Protein AF-A0A960MBX6-F1 (afdb_monomer)

Mean predicted aligned error: 4.58 Å

Solvent-accessible surface area (backbone atoms only — not comparable to full-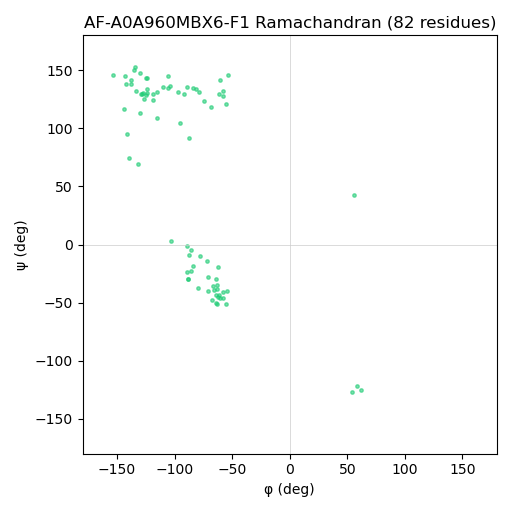atom values): 5015 Å² total; per-residue (Å²): 134,91,69,79,79,90,70,93,60,75,47,75,49,76,50,77,57,90,67,32,36,40,37,35,29,33,49,86,50,39,33,40,39,38,41,33,52,69,94,45,73,50,75,43,25,27,46,45,79,87,34,75,82,64,81,60,75,35,47,87,79,40,55,68,60,43,53,50,45,51,52,52,44,56,51,51,53,62,71,68,53,76,87,127

pLDDT: mean 92.96, std 10.93, range [48.88, 98.81]

Nearest PDB structures (foldseek):
  7stt-assembly1_A  TM=8.726E-01  e=2.483E-04  Pedobacter yulinensis
  7stv-assembly1_A-2  TM=8.736E-01  e=3.756E-04  Pedobacter yulinensis
  7all-assembly1_AAA  TM=7.855E-01  e=1.648E-03  Bacteroides thetaiotaomicron VPI-5482
  2it9-assembly1_A  TM=6.101E-01  e=1.481E+00  Prochlorococcus marinus str. NATL2A
  8q6c-assembly1_A  TM=5.328E-01  e=7.756E+00  Ralstonia solanacearum

Radius of gyration: 14.33 Å; Cα contacts (8 Å, |Δi|>4): 116; chains: 1; bounding box: 21×40×43 Å

Sequence (84 aa):
TDGAPDRPRTLFWRYRREAMTWWAARDGNLKLVRKADGDQVEEWMYDLAADPAESKNLTGEQPADYGRLQRALLGWEKEMVPMR

Secondary structure (DSSP, 8-state):
--PPPP----EEEEEEETTEEEEEEEETTEEEEEEEETTEEEEEEEETTT-TT--S--TTT-HHHHHHHHHHHHHHHHHHSPP-

Foldseek 3Di:
DDDPDDDFDKDKDWDDDDQKIWIWIDGPQKMKIWIGRNPDIDIFIDRCVVCVPSPDGCCVVCVPVVVVRVVVRVVVVVVPPDDD

Structure (mmCIF, N/CA/C/O backbone):
data_AF-A0A960MBX6-F1
#
_entry.id   AF-A0A960MBX6-F1
#
loop_
_atom_site.group_PDB
_atom_site.id
_atom_site.type_symbol
_atom_site.label_atom_id
_atom_site.label_alt_id
_atom_site.label_comp_id
_atom_site.label_asym_id
_atom_site.label_entity_id
_atom_site.label_seq_id
_atom_site.pdbx_PDB_ins_code
_atom_site.Cartn_x
_atom_site.Cartn_y
_atom_site.Cartn_z
_atom_site.occupancy
_atom_site.B_iso_or_equiv
_atom_site.auth_seq_id
_atom_site.auth_comp_id
_atom_site.auth_asym_id
_atom_site.auth_atom_id
_atom_site.pdbx_PDB_model_num
ATOM 1 N N . THR A 1 1 ? -3.052 -11.691 -32.967 1.00 48.88 1 THR A N 1
ATOM 2 C CA . THR A 1 1 ? -3.235 -10.552 -32.044 1.00 48.88 1 THR A CA 1
ATOM 3 C C . THR A 1 1 ? -1.923 -10.351 -31.326 1.00 48.88 1 THR A C 1
ATOM 5 O O . THR A 1 1 ? -1.703 -10.982 -30.304 1.00 48.88 1 THR A O 1
ATOM 8 N N . ASP A 1 2 ? -1.017 -9.558 -31.895 1.00 58.47 2 ASP A N 1
ATOM 9 C CA . ASP A 1 2 ? 0.308 -9.361 -31.296 1.00 58.47 2 ASP A CA 1
ATOM 10 C C . ASP A 1 2 ? 0.256 -8.219 -30.285 1.00 58.47 2 ASP A C 1
ATOM 12 O O . ASP A 1 2 ? 0.394 -7.044 -30.622 1.00 58.47 2 ASP A O 1
ATOM 16 N N . GLY A 1 3 ? -0.006 -8.581 -29.031 1.00 70.12 3 GLY A N 1
ATOM 17 C CA . GLY A 1 3 ? 0.302 -7.735 -27.887 1.00 70.12 3 GLY A CA 1
ATOM 18 C C . GLY A 1 3 ? 1.775 -7.906 -27.528 1.00 70.12 3 GLY A C 1
ATOM 19 O O . GLY A 1 3 ? 2.272 -9.030 -27.476 1.00 70.12 3 GLY A O 1
ATOM 20 N N . ALA A 1 4 ? 2.480 -6.799 -27.291 1.00 75.69 4 ALA A N 1
ATOM 21 C CA . ALA A 1 4 ? 3.829 -6.844 -26.736 1.00 75.69 4 ALA A CA 1
ATOM 22 C C . ALA A 1 4 ? 3.842 -7.668 -25.430 1.00 75.69 4 ALA A C 1
ATOM 24 O O . ALA A 1 4 ? 2.861 -7.618 -24.685 1.00 75.69 4 ALA A O 1
ATOM 25 N N . PRO A 1 5 ? 4.929 -8.404 -25.133 1.00 78.12 5 PRO A N 1
ATOM 26 C CA . PRO A 1 5 ? 5.000 -9.234 -23.938 1.00 78.12 5 PRO A CA 1
ATOM 27 C C . PRO A 1 5 ? 4.858 -8.384 -22.674 1.00 78.12 5 PRO A C 1
ATOM 29 O O . PRO A 1 5 ? 5.421 -7.285 -22.588 1.00 78.12 5 PRO A O 1
ATOM 32 N N . ASP A 1 6 ? 4.140 -8.920 -21.687 1.00 77.81 6 ASP A N 1
ATOM 33 C CA . ASP A 1 6 ? 4.003 -8.289 -20.381 1.00 77.81 6 ASP A CA 1
ATOM 34 C C . ASP A 1 6 ? 5.379 -8.083 -19.748 1.00 77.81 6 ASP A C 1
ATOM 36 O O . ASP A 1 6 ? 6.202 -8.996 -19.651 1.00 77.81 6 ASP A O 1
ATOM 40 N N . ARG A 1 7 ? 5.635 -6.846 -19.319 1.00 85.88 7 ARG A N 1
ATOM 41 C CA . ARG A 1 7 ? 6.861 -6.478 -18.611 1.00 85.88 7 ARG A CA 1
ATOM 42 C C . ARG A 1 7 ? 6.551 -6.285 -17.133 1.00 85.88 7 ARG A C 1
ATOM 44 O O . ARG A 1 7 ? 5.573 -5.592 -16.825 1.00 85.88 7 ARG A O 1
ATOM 51 N N . PRO A 1 8 ? 7.380 -6.829 -16.225 1.00 88.62 8 PRO A N 1
ATOM 52 C CA . PRO A 1 8 ? 7.221 -6.574 -14.804 1.00 88.62 8 PRO A CA 1
ATOM 53 C C . PRO A 1 8 ? 7.386 -5.077 -14.542 1.00 88.62 8 PRO A C 1
ATOM 55 O O . PRO A 1 8 ? 8.334 -4.443 -15.008 1.00 88.62 8 PRO A O 1
ATOM 58 N N . ARG A 1 9 ? 6.422 -4.508 -13.824 1.00 93.12 9 ARG A N 1
ATOM 59 C CA . ARG A 1 9 ? 6.425 -3.116 -13.378 1.00 93.12 9 ARG A CA 1
ATOM 60 C C . ARG A 1 9 ? 5.585 -2.995 -12.124 1.00 93.12 9 ARG A C 1
ATOM 62 O O . ARG A 1 9 ? 4.545 -3.646 -12.011 1.00 93.12 9 ARG A O 1
ATOM 69 N N . THR A 1 10 ? 6.001 -2.102 -11.243 1.00 96.38 10 THR A N 1
ATOM 70 C CA . THR A 1 10 ? 5.152 -1.661 -10.147 1.00 96.38 10 THR A CA 1
ATOM 71 C C . THR A 1 10 ? 4.156 -0.632 -10.675 1.00 96.38 10 THR A C 1
ATOM 73 O O . THR A 1 10 ? 4.524 0.297 -11.397 1.00 96.38 10 THR A O 1
ATOM 76 N N . LEU A 1 11 ? 2.883 -0.816 -10.346 1.00 97.38 11 LEU A N 1
ATOM 77 C CA . LEU A 1 11 ? 1.811 0.120 -10.662 1.00 97.38 11 LEU A CA 1
ATOM 78 C C . LEU A 1 11 ? 1.439 0.895 -9.403 1.00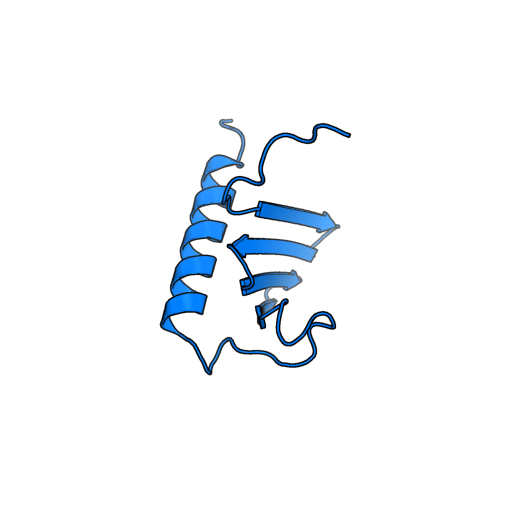 97.38 11 LEU A C 1
ATOM 80 O O . LEU A 1 11 ? 1.301 0.304 -8.333 1.00 97.38 11 LEU A O 1
ATOM 84 N N . PHE A 1 12 ? 1.245 2.201 -9.548 1.00 98.00 12 PHE A N 1
ATOM 85 C CA . PHE A 1 12 ? 0.862 3.084 -8.457 1.00 98.00 12 PHE A CA 1
ATOM 86 C C . PHE A 1 12 ? -0.422 3.829 -8.802 1.00 98.00 12 PHE A C 1
ATOM 88 O O . PHE A 1 12 ? -0.625 4.235 -9.948 1.00 98.00 12 PHE A O 1
ATOM 95 N N . TRP A 1 13 ? -1.268 4.039 -7.800 1.00 96.31 13 TRP A N 1
ATOM 96 C CA . TRP A 1 13 ? -2.466 4.861 -7.916 1.00 96.31 13 TRP A CA 1
ATOM 97 C C . TRP A 1 13 ? -2.597 5.773 -6.714 1.00 96.31 13 TRP A C 1
ATOM 99 O O . TRP A 1 13 ? -2.211 5.421 -5.599 1.00 96.31 13 TRP A O 1
ATOM 109 N N . ARG A 1 14 ? -3.218 6.926 -6.946 1.00 96.44 14 ARG A N 1
ATOM 110 C CA . ARG A 1 14 ? -3.624 7.853 -5.902 1.00 96.44 14 ARG A CA 1
ATOM 111 C C . ARG A 1 14 ? -4.961 8.470 -6.252 1.00 96.44 14 ARG A C 1
ATOM 113 O O . ARG A 1 14 ? -5.191 8.871 -7.390 1.00 96.44 14 ARG A O 1
ATOM 120 N N . TYR A 1 15 ? -5.812 8.585 -5.248 1.00 95.31 15 TYR A N 1
ATOM 121 C CA . TYR A 1 15 ? -7.088 9.272 -5.333 1.00 95.31 15 TYR A CA 1
ATOM 122 C C . TYR A 1 15 ? -7.237 10.182 -4.119 1.00 95.31 15 TYR A C 1
ATOM 124 O O . TYR A 1 15 ? -7.000 9.754 -2.994 1.00 95.31 15 TYR A O 1
ATOM 132 N N . ARG A 1 16 ? -7.616 11.442 -4.325 1.00 93.94 16 ARG A N 1
ATOM 133 C CA . ARG A 1 16 ? -7.818 12.407 -3.240 1.00 93.94 16 ARG A CA 1
ATOM 134 C C . ARG A 1 16 ? -9.192 13.050 -3.368 1.00 93.94 16 ARG A C 1
ATOM 136 O O . ARG A 1 16 ? -9.531 13.554 -4.436 1.00 93.94 16 ARG A O 1
ATOM 143 N N . ARG A 1 17 ? -9.941 13.072 -2.265 1.00 93.75 17 ARG A N 1
ATOM 144 C CA . ARG A 1 17 ? -11.234 13.751 -2.132 1.00 93.75 17 ARG A CA 1
ATOM 145 C C . ARG A 1 17 ? -11.343 14.333 -0.725 1.00 93.75 17 ARG A C 1
ATOM 147 O O . ARG A 1 17 ? -11.369 13.579 0.239 1.00 93.75 17 ARG A O 1
ATOM 154 N N . GLU A 1 18 ? -11.436 15.658 -0.621 1.00 93.31 18 GLU A N 1
ATOM 155 C CA . GLU A 1 18 ? -11.513 16.369 0.668 1.00 93.31 18 GLU A CA 1
ATOM 156 C C . GLU A 1 18 ? -10.342 15.980 1.601 1.00 93.31 18 GLU A C 1
ATOM 158 O O . GLU A 1 18 ? -9.184 16.058 1.183 1.00 93.31 18 GLU A O 1
ATOM 163 N N . ALA A 1 19 ? -10.626 15.557 2.839 1.00 91.81 19 ALA A N 1
ATOM 164 C CA . ALA A 1 19 ? -9.631 15.074 3.802 1.00 91.81 19 ALA A CA 1
ATOM 165 C C . ALA A 1 19 ? -9.164 13.631 3.533 1.00 91.81 19 ALA A C 1
ATOM 167 O O . ALA A 1 19 ? -8.190 13.178 4.133 1.00 91.81 19 ALA A O 1
ATOM 168 N N . MET A 1 20 ? -9.827 12.911 2.624 1.00 96.38 20 MET A N 1
ATOM 169 C CA . MET A 1 20 ? -9.530 11.518 2.327 1.00 96.38 20 MET A CA 1
ATOM 170 C C . MET A 1 20 ? -8.521 11.405 1.182 1.00 96.38 20 MET A C 1
ATOM 172 O O . MET A 1 20 ? -8.701 11.968 0.097 1.00 96.38 20 MET A O 1
ATOM 176 N N . THR A 1 21 ? -7.458 10.631 1.389 1.00 96.81 21 THR A N 1
ATOM 177 C CA . THR A 1 21 ? -6.536 10.236 0.320 1.00 96.81 21 THR A CA 1
ATOM 178 C C . THR A 1 21 ? -6.333 8.727 0.330 1.00 96.81 21 THR A C 1
ATOM 180 O O . THR A 1 21 ? -6.018 8.137 1.355 1.00 96.81 21 THR A O 1
ATOM 183 N N . TRP A 1 22 ? -6.500 8.111 -0.833 1.00 97.81 22 TRP A N 1
ATOM 184 C CA . TRP A 1 22 ? -6.182 6.720 -1.097 1.00 97.81 22 TRP A CA 1
ATOM 185 C C . TRP A 1 22 ? -4.919 6.628 -1.931 1.00 97.81 22 TRP A C 1
ATOM 187 O O . TRP A 1 22 ? -4.705 7.420 -2.852 1.00 97.81 22 TRP A O 1
ATOM 197 N N . TRP A 1 23 ? -4.146 5.595 -1.649 1.00 98.25 23 TRP A N 1
ATOM 198 C CA . TRP A 1 23 ? -3.003 5.176 -2.426 1.00 98.25 23 TRP A CA 1
ATOM 199 C C . TRP A 1 23 ? -3.034 3.671 -2.630 1.00 98.25 23 TRP A C 1
ATOM 201 O O . TRP A 1 23 ? -3.539 2.929 -1.784 1.00 98.25 23 TRP A O 1
ATOM 211 N N . ALA A 1 24 ? -2.434 3.217 -3.723 1.00 98.44 24 ALA A N 1
ATOM 212 C CA . ALA A 1 24 ? -2.124 1.813 -3.901 1.00 98.44 24 ALA A CA 1
ATOM 213 C C . ALA A 1 24 ? -0.793 1.625 -4.628 1.00 98.44 24 ALA A C 1
ATOM 215 O O . ALA A 1 24 ? -0.468 2.394 -5.531 1.00 98.44 24 ALA A O 1
ATOM 216 N N . ALA A 1 25 ? -0.062 0.577 -4.257 1.00 98.50 25 ALA A N 1
ATOM 217 C CA . ALA A 1 25 ? 1.077 0.053 -5.001 1.00 98.50 25 ALA A CA 1
ATOM 218 C C . ALA A 1 25 ? 0.834 -1.428 -5.285 1.00 98.50 25 ALA A C 1
ATOM 220 O O . ALA A 1 25 ? 0.545 -2.185 -4.361 1.00 98.50 25 ALA A O 1
ATOM 221 N N . ARG A 1 26 ? 0.959 -1.849 -6.543 1.00 98.44 26 ARG A N 1
ATOM 222 C CA . ARG A 1 26 ? 0.918 -3.258 -6.940 1.00 98.44 26 ARG A CA 1
ATOM 223 C C . ARG A 1 26 ? 2.231 -3.642 -7.590 1.00 98.44 26 ARG A C 1
ATOM 225 O O . ARG A 1 26 ? 2.600 -3.047 -8.598 1.00 98.44 26 ARG A O 1
ATOM 232 N N . ASP A 1 27 ? 2.878 -4.667 -7.054 1.00 97.69 27 ASP A N 1
ATOM 233 C CA . ASP A 1 27 ? 4.081 -5.256 -7.628 1.00 97.69 27 ASP A CA 1
ATOM 234 C C . ASP A 1 27 ? 3.925 -6.777 -7.718 1.00 97.69 27 ASP A C 1
ATOM 236 O O . ASP A 1 27 ? 3.799 -7.472 -6.707 1.00 97.69 27 ASP A O 1
ATOM 240 N N . GLY A 1 28 ? 3.859 -7.288 -8.948 1.00 96.19 28 GLY A N 1
ATOM 241 C CA . GLY A 1 28 ? 3.434 -8.662 -9.207 1.00 96.19 28 GLY A CA 1
ATOM 242 C C . GLY A 1 28 ? 2.020 -8.932 -8.674 1.00 96.19 28 GLY A C 1
ATOM 243 O O . GLY A 1 28 ? 1.048 -8.267 -9.061 1.00 96.19 28 GLY A O 1
ATOM 244 N N . ASN A 1 29 ? 1.912 -9.922 -7.787 1.00 97.50 29 ASN A N 1
ATOM 245 C CA . ASN A 1 29 ? 0.645 -10.332 -7.177 1.00 97.50 29 ASN A CA 1
ATOM 246 C C . ASN A 1 29 ? 0.291 -9.512 -5.937 1.00 97.50 29 ASN A C 1
ATOM 248 O O . ASN A 1 29 ? -0.882 -9.415 -5.591 1.00 97.50 29 ASN A O 1
ATOM 252 N N . LEU A 1 30 ? 1.279 -8.899 -5.284 1.00 98.50 30 LEU A N 1
ATOM 253 C CA . LEU A 1 30 ? 1.050 -8.192 -4.035 1.00 98.50 30 LEU A CA 1
ATOM 254 C C . LEU A 1 30 ? 0.563 -6.771 -4.302 1.00 98.50 30 LEU A C 1
ATOM 256 O O . LEU A 1 30 ? 1.125 -6.046 -5.130 1.00 98.50 30 LEU A O 1
ATOM 260 N N . LYS A 1 31 ? -0.472 -6.363 -3.571 1.00 98.69 31 LYS A N 1
ATOM 261 C CA . LYS A 1 31 ? -1.023 -5.010 -3.594 1.00 98.69 31 LYS A CA 1
ATOM 262 C C . LYS A 1 31 ? -1.086 -4.459 -2.178 1.00 98.69 31 LYS A C 1
ATOM 264 O O . LYS A 1 31 ? -1.692 -5.069 -1.307 1.00 98.69 31 LYS A O 1
ATOM 269 N N . LEU A 1 32 ? -0.485 -3.292 -1.974 1.00 98.81 32 LEU A N 1
ATOM 270 C CA . LEU A 1 32 ? -0.652 -2.467 -0.784 1.00 98.81 32 LEU A CA 1
ATOM 271 C C . LEU A 1 32 ? -1.700 -1.398 -1.084 1.00 98.81 32 LEU A C 1
ATOM 273 O O . LEU A 1 32 ? -1.589 -0.701 -2.093 1.00 98.81 32 LEU A O 1
ATOM 277 N N . VAL A 1 33 ? -2.673 -1.244 -0.195 1.00 98.56 33 VAL A N 1
ATOM 278 C CA . VAL A 1 33 ? -3.642 -0.148 -0.179 1.00 98.56 33 VAL A CA 1
ATOM 279 C C . VAL A 1 33 ? -3.420 0.660 1.089 1.00 98.56 33 VAL A C 1
ATOM 281 O O . VAL A 1 33 ? -3.336 0.093 2.175 1.00 98.56 33 VAL A O 1
ATOM 284 N N . ARG A 1 34 ? -3.339 1.982 0.950 1.00 98.31 34 ARG A N 1
ATOM 285 C CA . ARG A 1 34 ? -3.241 2.922 2.067 1.00 98.31 34 ARG A CA 1
ATOM 286 C C . ARG A 1 34 ? -4.364 3.939 1.970 1.00 98.31 34 ARG A C 1
ATOM 288 O O . ARG A 1 34 ? -4.534 4.565 0.924 1.00 98.31 34 ARG A O 1
ATOM 295 N N . LYS A 1 35 ? -5.082 4.149 3.066 1.00 97.88 35 LYS A N 1
ATOM 296 C CA . LYS A 1 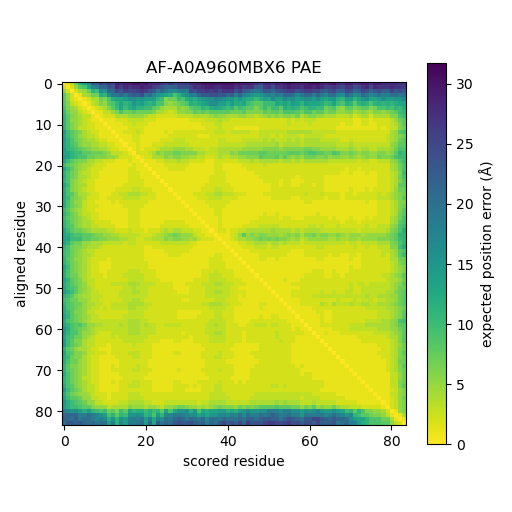35 ? -6.109 5.182 3.200 1.00 97.88 35 LYS A CA 1
ATOM 297 C C . LYS A 1 35 ? -5.698 6.135 4.316 1.00 97.88 35 LYS A C 1
ATOM 299 O O . LYS A 1 35 ? -5.362 5.694 5.407 1.00 97.88 35 LYS A O 1
ATOM 304 N N . ALA A 1 36 ? -5.720 7.430 4.038 1.00 97.38 36 ALA A N 1
ATOM 305 C CA . ALA A 1 36 ? -5.726 8.473 5.053 1.00 97.38 36 ALA A CA 1
ATOM 306 C C . ALA A 1 36 ? -7.096 9.151 5.055 1.00 97.38 36 ALA A C 1
ATOM 308 O O . ALA A 1 36 ? -7.626 9.450 3.981 1.00 97.38 36 ALA A O 1
ATOM 309 N N . ASP A 1 37 ? -7.649 9.382 6.238 1.00 95.94 37 ASP A N 1
ATOM 310 C CA . ASP A 1 37 ? -8.937 10.037 6.464 1.00 95.94 37 ASP A CA 1
ATOM 311 C C . ASP A 1 37 ? -8.813 10.936 7.704 1.00 95.94 37 ASP A C 1
ATOM 313 O O . ASP A 1 37 ? -8.840 10.468 8.845 1.00 95.94 37 ASP A O 1
ATOM 317 N N . GLY A 1 38 ? -8.533 12.225 7.484 1.00 92.12 38 GLY A N 1
ATOM 318 C CA . GLY A 1 38 ? -8.096 13.121 8.560 1.00 92.12 38 GLY A CA 1
ATOM 319 C C . GLY A 1 38 ? -6.768 12.657 9.175 1.00 92.12 38 GLY A C 1
ATOM 320 O O . GLY A 1 38 ? -5.790 12.459 8.454 1.00 92.12 38 GLY A O 1
ATOM 321 N N . ASP A 1 39 ? -6.746 12.465 10.496 1.00 92.94 39 ASP A N 1
ATOM 322 C CA . ASP A 1 39 ? -5.568 11.986 11.240 1.00 92.94 39 ASP A CA 1
ATOM 323 C C . ASP A 1 39 ? -5.451 10.451 11.277 1.00 92.94 39 ASP A C 1
ATOM 325 O O . ASP A 1 39 ? -4.473 9.908 11.798 1.00 92.94 39 ASP A O 1
ATOM 329 N N . GLN A 1 40 ? -6.439 9.730 10.740 1.00 96.44 40 GLN A N 1
ATOM 330 C CA . GLN A 1 40 ? -6.428 8.272 10.707 1.00 96.44 40 GLN A CA 1
ATOM 331 C C . GLN A 1 40 ? -5.742 7.765 9.443 1.00 96.44 40 GLN A C 1
ATOM 333 O O . GLN A 1 40 ? -5.998 8.248 8.339 1.00 96.44 40 GLN A O 1
ATOM 338 N N . VAL A 1 41 ? -4.880 6.761 9.608 1.00 96.88 41 VAL A N 1
ATOM 339 C CA . VAL A 1 41 ? -4.223 6.059 8.506 1.00 96.88 41 VAL A CA 1
ATOM 340 C C . VAL A 1 41 ? -4.420 4.566 8.684 1.00 96.88 41 VAL A C 1
ATOM 342 O O . VAL A 1 41 ? -4.113 4.014 9.737 1.00 96.88 41 VAL A O 1
ATOM 345 N N . GLU A 1 42 ? -4.884 3.923 7.624 1.00 98.00 42 GLU A N 1
ATOM 346 C CA . GLU A 1 42 ? -5.081 2.484 7.553 1.00 98.00 42 GLU A CA 1
ATOM 347 C C . GLU A 1 42 ? -4.325 1.921 6.348 1.00 98.00 42 GLU A C 1
ATOM 349 O O . GLU A 1 42 ? -4.234 2.557 5.291 1.00 98.00 42 GLU A O 1
ATOM 354 N N . GLU A 1 43 ? -3.766 0.724 6.513 1.00 98.25 43 GLU A N 1
ATOM 355 C CA . GLU A 1 43 ? -3.015 0.030 5.474 1.00 98.25 43 GLU A CA 1
ATOM 356 C C . GLU A 1 43 ? -3.375 -1.454 5.443 1.00 98.25 43 GLU A C 1
ATOM 358 O O . GLU A 1 43 ? -3.466 -2.117 6.481 1.00 98.25 4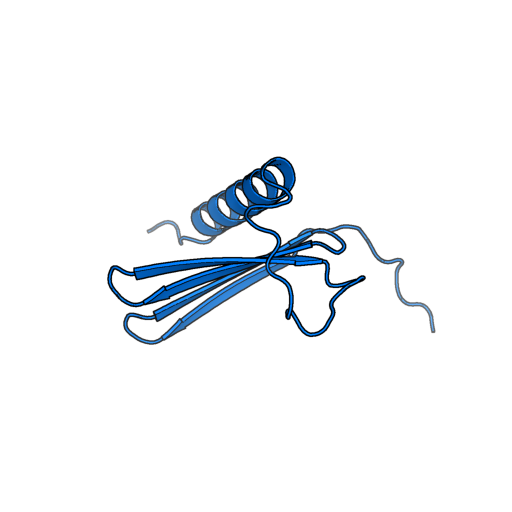3 GLU A O 1
ATOM 363 N N . TRP A 1 44 ? -3.528 -1.979 4.229 1.00 98.62 44 TRP A N 1
ATOM 364 C CA . TRP A 1 44 ? -3.840 -3.380 3.976 1.00 98.62 44 TRP A CA 1
ATOM 365 C C . TRP A 1 44 ? -3.014 -3.911 2.815 1.00 98.62 44 TRP A C 1
ATOM 367 O O . TRP A 1 44 ? -2.800 -3.208 1.825 1.00 98.62 44 TRP A O 1
ATOM 377 N N . MET A 1 45 ? -2.568 -5.158 2.925 1.00 98.69 45 MET A N 1
ATOM 378 C CA . MET A 1 45 ? -1.798 -5.834 1.890 1.00 98.69 45 MET A CA 1
ATOM 379 C C . MET A 1 45 ? -2.491 -7.129 1.493 1.00 98.69 45 MET A C 1
ATOM 381 O O . MET A 1 45 ? -2.866 -7.909 2.362 1.00 98.69 45 MET A O 1
ATOM 385 N N . TYR A 1 46 ? -2.609 -7.365 0.192 1.00 98.75 46 TYR A N 1
ATOM 386 C CA . TYR A 1 46 ? -3.304 -8.515 -0.377 1.00 98.75 46 TYR A CA 1
ATOM 387 C C . TYR A 1 46 ? -2.424 -9.212 -1.411 1.00 98.75 46 TYR A C 1
ATOM 389 O O . TYR A 1 46 ? -1.662 -8.555 -2.124 1.00 98.75 46 TYR A O 1
ATOM 397 N N . ASP A 1 47 ? -2.564 -10.530 -1.522 1.00 98.44 47 ASP A N 1
ATOM 398 C CA . ASP A 1 47 ? -2.080 -11.297 -2.670 1.00 98.44 47 ASP A CA 1
ATOM 399 C C . ASP A 1 47 ? -3.238 -11.464 -3.655 1.00 98.44 47 ASP A C 1
ATOM 401 O O . ASP A 1 47 ? -4.131 -12.272 -3.434 1.00 98.44 47 ASP A O 1
ATOM 405 N N . LEU A 1 48 ? -3.229 -10.714 -4.754 1.00 98.06 48 LEU A N 1
ATOM 406 C CA . LEU A 1 48 ? -4.311 -10.715 -5.740 1.00 98.06 48 LEU A CA 1
ATOM 407 C C . LEU A 1 48 ? -4.386 -11.992 -6.584 1.00 98.06 48 LEU A C 1
ATOM 409 O O . LEU A 1 48 ? -5.383 -12.184 -7.279 1.00 98.06 48 LEU A O 1
ATOM 413 N N . ALA A 1 49 ? -3.351 -12.838 -6.582 1.00 97.44 49 ALA A N 1
ATOM 414 C CA . ALA A 1 49 ? -3.424 -14.134 -7.251 1.00 97.44 49 ALA A CA 1
ATOM 415 C C . ALA A 1 49 ? -4.178 -15.154 -6.390 1.00 97.44 49 ALA A C 1
ATOM 417 O O . ALA A 1 49 ? -4.943 -15.953 -6.926 1.00 97.44 49 ALA A O 1
ATOM 418 N N . ALA A 1 50 ? -3.982 -15.109 -5.069 1.00 97.81 50 ALA A N 1
ATOM 419 C CA . ALA A 1 50 ? -4.664 -15.987 -4.118 1.00 97.81 50 ALA A CA 1
ATOM 420 C C . ALA A 1 50 ? -6.016 -15.430 -3.630 1.00 97.81 50 ALA A C 1
ATOM 422 O O . ALA A 1 50 ? -6.923 -16.199 -3.318 1.00 97.81 50 ALA A O 1
ATOM 423 N N . ASP A 1 51 ? -6.156 -14.107 -3.576 1.00 98.19 51 ASP A N 1
ATOM 424 C CA . ASP A 1 51 ? -7.301 -13.380 -3.028 1.00 98.19 51 ASP A CA 1
ATOM 425 C C . ASP A 1 51 ? -7.666 -12.161 -3.905 1.00 98.19 51 ASP A C 1
ATOM 427 O O . ASP A 1 51 ? -7.418 -11.007 -3.541 1.00 98.19 51 ASP A O 1
ATOM 431 N N . PRO A 1 52 ? -8.282 -12.383 -5.085 1.00 97.69 52 PRO A N 1
ATOM 432 C CA . PRO A 1 52 ? -8.700 -11.297 -5.976 1.00 97.69 52 PRO A CA 1
ATOM 433 C C . PRO A 1 52 ? -9.752 -10.355 -5.371 1.00 97.69 52 PRO A C 1
ATOM 435 O O . PRO A 1 52 ? -9.944 -9.252 -5.881 1.00 97.69 52 PRO A O 1
ATOM 438 N N . ALA A 1 53 ? -10.460 -10.804 -4.329 1.00 97.75 53 ALA A N 1
ATOM 439 C CA . ALA A 1 53 ? -11.507 -10.050 -3.646 1.00 97.75 53 ALA A CA 1
ATOM 440 C C . ALA 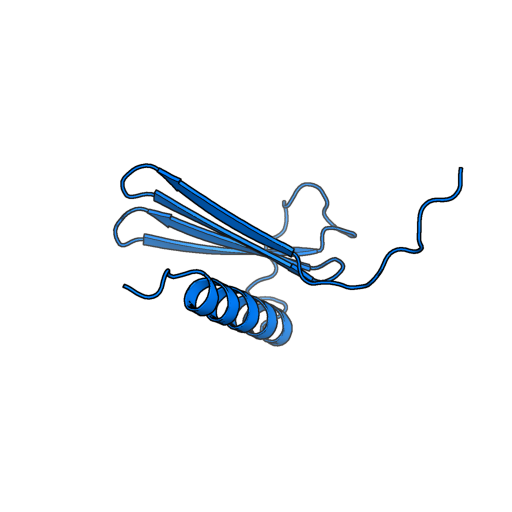A 1 53 ? -10.978 -9.194 -2.482 1.00 97.75 53 ALA A C 1
ATOM 442 O O . ALA A 1 53 ? -11.774 -8.492 -1.862 1.00 97.75 53 ALA A O 1
ATOM 443 N N . GLU A 1 54 ? -9.670 -9.239 -2.196 1.00 97.94 54 GLU A N 1
ATOM 444 C CA . GLU A 1 54 ? -9.025 -8.453 -1.133 1.00 97.94 54 GLU A CA 1
ATOM 445 C C . GLU A 1 54 ? -9.669 -8.686 0.248 1.00 97.94 54 GLU A C 1
ATOM 447 O O . GLU A 1 54 ? -9.922 -7.760 1.017 1.00 97.94 54 GLU A O 1
ATOM 452 N N . SER A 1 55 ? -9.978 -9.943 0.555 1.00 97.94 55 SER A N 1
ATOM 453 C CA . SER A 1 55 ? -10.661 -10.358 1.782 1.00 97.94 55 SER A CA 1
ATOM 454 C C . SER A 1 55 ? -9.719 -10.671 2.950 1.00 97.94 55 SER A C 1
ATOM 456 O O . SER A 1 55 ? -10.134 -10.587 4.109 1.00 97.94 55 SER A O 1
ATOM 458 N N . LYS A 1 56 ? -8.451 -11.011 2.681 1.00 97.88 56 LYS A N 1
ATOM 459 C CA . LYS A 1 56 ? -7.455 -11.397 3.690 1.00 97.88 56 LYS A CA 1
ATOM 460 C C . LYS A 1 56 ? -6.303 -10.395 3.751 1.00 97.88 56 LYS A C 1
ATOM 462 O O . LYS A 1 56 ? -5.424 -10.381 2.896 1.00 97.88 56 LYS A O 1
ATOM 467 N N . ASN A 1 57 ? -6.249 -9.621 4.833 1.00 98.12 57 ASN A N 1
ATOM 468 C CA . ASN A 1 57 ? -5.145 -8.697 5.082 1.00 98.12 57 ASN A CA 1
ATOM 469 C C . ASN A 1 57 ? -3.863 -9.426 5.536 1.00 98.12 57 ASN A C 1
ATOM 471 O O . ASN A 1 57 ? -3.862 -10.105 6.560 1.00 98.12 57 ASN A O 1
ATOM 475 N N . LEU A 1 58 ? -2.762 -9.221 4.811 1.00 98.12 58 LEU A N 1
ATOM 476 C CA . LEU A 1 58 ? -1.453 -9.846 5.025 1.00 98.12 58 LEU A CA 1
ATOM 477 C C . LEU A 1 58 ? -0.414 -8.925 5.688 1.00 98.12 58 LEU A C 1
ATOM 479 O O . LEU A 1 58 ? 0.734 -9.344 5.852 1.00 98.12 58 LEU A O 1
ATOM 483 N N . THR A 1 59 ? -0.757 -7.686 6.072 1.00 96.62 59 THR A N 1
ATOM 484 C CA . THR A 1 59 ? 0.225 -6.711 6.606 1.00 96.62 59 THR A CA 1
ATOM 485 C C . THR A 1 59 ? 1.038 -7.239 7.790 1.00 96.62 59 THR A C 1
ATOM 487 O O . THR A 1 59 ? 2.242 -7.001 7.853 1.00 96.62 59 THR A O 1
ATOM 490 N N . GLY A 1 60 ? 0.407 -7.983 8.704 1.00 96.19 60 GLY A N 1
ATOM 491 C CA . GLY A 1 60 ? 1.076 -8.597 9.857 1.00 96.19 60 GLY A CA 1
ATOM 492 C C . GLY A 1 60 ? 1.739 -9.950 9.572 1.00 96.19 60 GLY A C 1
ATOM 493 O O . GLY A 1 60 ? 2.595 -10.380 10.339 1.00 96.19 60 GLY A O 1
ATOM 494 N N . GLU A 1 61 ? 1.365 -10.620 8.480 1.00 97.56 61 GLU A N 1
ATOM 495 C CA . GLU A 1 61 ? 1.862 -11.960 8.133 1.00 97.56 61 GLU A CA 1
ATOM 496 C C . GLU A 1 61 ? 3.156 -11.905 7.308 1.00 97.56 61 GLU A C 1
ATOM 498 O O . GLU A 1 61 ? 3.983 -12.811 7.388 1.00 97.56 61 GLU A O 1
ATOM 503 N N . GLN A 1 62 ? 3.348 -10.841 6.520 1.00 96.94 62 GLN A N 1
ATOM 504 C CA . GLN A 1 62 ? 4.483 -10.693 5.602 1.00 96.94 6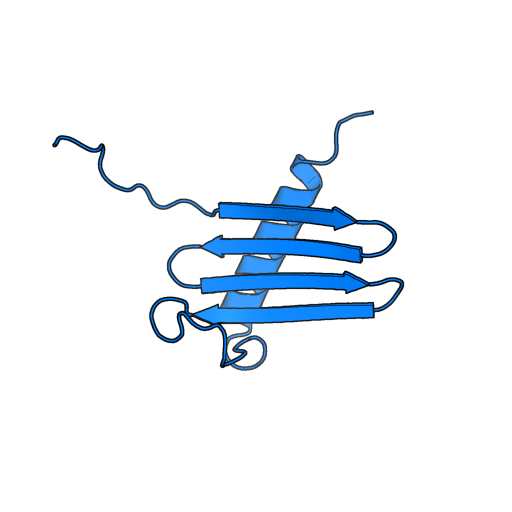2 GLN A CA 1
ATOM 505 C C . GLN A 1 62 ? 5.151 -9.307 5.741 1.00 96.94 62 GLN A C 1
ATOM 507 O O . GLN A 1 62 ? 5.090 -8.478 4.827 1.00 96.94 62 GLN A O 1
ATOM 512 N N . PRO A 1 63 ? 5.830 -9.023 6.871 1.00 97.06 63 PRO A N 1
ATOM 513 C CA . PRO A 1 63 ? 6.359 -7.687 7.173 1.00 97.06 63 PRO A CA 1
ATOM 514 C C . PRO A 1 63 ? 7.449 -7.215 6.197 1.00 97.06 63 PRO A C 1
ATOM 516 O O . PRO A 1 63 ? 7.590 -6.014 5.955 1.00 97.06 63 PRO A O 1
ATOM 519 N N . ALA A 1 64 ? 8.219 -8.141 5.614 1.00 98.06 64 ALA A N 1
ATOM 520 C CA . ALA A 1 64 ? 9.261 -7.813 4.643 1.00 98.06 64 ALA A CA 1
ATOM 521 C C . ALA A 1 64 ? 8.671 -7.258 3.334 1.00 98.06 64 ALA A C 1
ATOM 523 O O . ALA A 1 64 ? 9.112 -6.207 2.857 1.00 98.06 64 ALA A O 1
ATOM 524 N N . ASP A 1 65 ? 7.650 -7.925 2.790 1.00 98.25 65 ASP A N 1
ATOM 525 C CA . ASP A 1 65 ? 6.961 -7.492 1.573 1.00 98.25 65 ASP A CA 1
ATOM 526 C C . ASP A 1 65 ? 6.111 -6.246 1.796 1.00 98.25 65 ASP A C 1
ATOM 528 O O . ASP A 1 65 ? 6.168 -5.317 0.986 1.00 98.25 65 ASP A O 1
ATOM 532 N N . TYR A 1 66 ? 5.421 -6.164 2.934 1.00 98.44 66 TYR A N 1
ATOM 533 C CA . TYR A 1 66 ? 4.718 -4.950 3.340 1.00 98.44 66 TYR A CA 1
ATOM 534 C C . TYR A 1 66 ? 5.671 -3.747 3.376 1.00 98.44 66 TYR A C 1
ATOM 536 O O . TYR A 1 66 ? 5.423 -2.734 2.719 1.00 98.44 66 TYR A O 1
ATOM 544 N N . GLY A 1 67 ? 6.819 -3.874 4.052 1.00 98.25 67 GLY A N 1
ATOM 545 C CA . GLY A 1 67 ? 7.810 -2.801 4.117 1.00 98.25 67 GLY A CA 1
ATOM 546 C C . GLY A 1 67 ? 8.398 -2.445 2.746 1.00 98.25 67 GLY A C 1
ATOM 547 O O . GLY A 1 67 ? 8.685 -1.276 2.478 1.00 98.25 67 GLY A O 1
ATOM 548 N N . ARG A 1 68 ? 8.571 -3.428 1.854 1.00 98.38 68 ARG A N 1
ATOM 549 C CA . ARG A 1 68 ? 9.034 -3.212 0.475 1.00 98.38 68 ARG A CA 1
ATOM 550 C C . ARG A 1 68 ? 8.031 -2.383 -0.329 1.00 98.38 68 ARG A C 1
ATOM 552 O O . ARG A 1 68 ? 8.430 -1.374 -0.912 1.00 98.38 68 ARG A O 1
ATOM 559 N N . LEU A 1 69 ? 6.751 -2.759 -0.317 1.00 98.50 69 LEU A N 1
ATOM 560 C CA . LEU A 1 69 ? 5.687 -2.024 -1.008 1.00 98.50 69 LEU A CA 1
ATOM 561 C C . LEU A 1 69 ? 5.458 -0.636 -0.407 1.00 98.50 69 LEU A C 1
ATOM 563 O O . LEU A 1 69 ? 5.288 0.327 -1.153 1.00 98.50 69 LEU A O 1
ATOM 567 N N . GLN A 1 70 ? 5.520 -0.504 0.919 1.00 98.19 70 GLN A N 1
ATOM 568 C CA . GLN A 1 70 ? 5.368 0.785 1.591 1.00 98.19 70 GLN A CA 1
ATOM 569 C C . GLN A 1 70 ? 6.479 1.758 1.178 1.00 98.19 70 GLN A C 1
ATOM 571 O O . GLN A 1 70 ? 6.197 2.904 0.825 1.00 98.19 70 GLN A O 1
ATOM 576 N N . ARG A 1 71 ? 7.742 1.306 1.147 1.00 98.25 71 ARG A N 1
ATOM 577 C CA . ARG A 1 71 ? 8.864 2.129 0.662 1.00 98.25 71 ARG A CA 1
ATOM 578 C C . ARG A 1 71 ? 8.695 2.524 -0.802 1.00 98.25 71 ARG A C 1
ATOM 580 O O . ARG A 1 71 ? 8.931 3.685 -1.125 1.00 98.25 71 ARG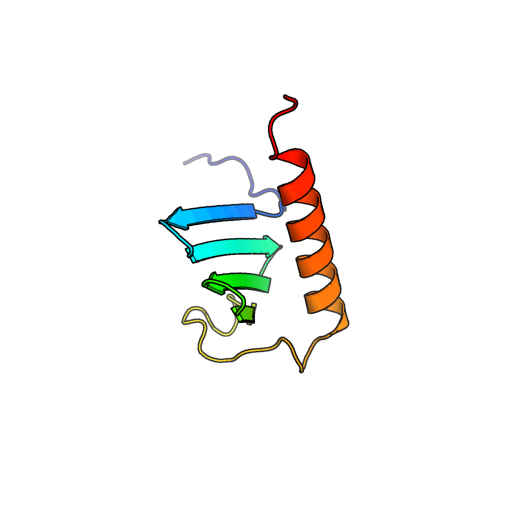 A O 1
ATOM 587 N N . ALA A 1 72 ? 8.272 1.594 -1.660 1.00 97.94 72 ALA A N 1
ATOM 588 C CA . ALA A 1 72 ? 8.023 1.880 -3.072 1.00 97.94 72 ALA A CA 1
ATOM 589 C C . ALA A 1 72 ? 6.930 2.947 -3.243 1.00 97.94 72 ALA A C 1
ATOM 591 O O . ALA A 1 72 ? 7.127 3.918 -3.970 1.00 97.94 72 ALA A O 1
ATOM 592 N N . LEU A 1 73 ? 5.817 2.814 -2.517 1.00 97.94 73 LEU A N 1
ATOM 593 C CA . LEU A 1 73 ? 4.703 3.757 -2.576 1.00 97.94 73 LEU A CA 1
ATOM 594 C C . LEU A 1 73 ? 5.093 5.155 -2.077 1.00 97.94 73 LEU A C 1
ATOM 596 O O . LEU A 1 73 ? 4.755 6.155 -2.705 1.00 97.94 73 LEU A O 1
ATOM 600 N N . LEU A 1 74 ? 5.828 5.232 -0.964 1.00 96.12 74 LEU A N 1
ATOM 601 C CA . LEU A 1 74 ? 6.329 6.496 -0.420 1.00 96.12 74 LEU A CA 1
ATOM 602 C C . LEU A 1 74 ? 7.375 7.154 -1.327 1.00 96.12 74 LEU A C 1
ATOM 604 O O . LEU A 1 74 ? 7.429 8.380 -1.397 1.00 96.12 74 LEU A O 1
ATOM 608 N N . GLY A 1 75 ? 8.220 6.357 -1.986 1.00 96.81 75 GLY A N 1
ATOM 609 C CA . G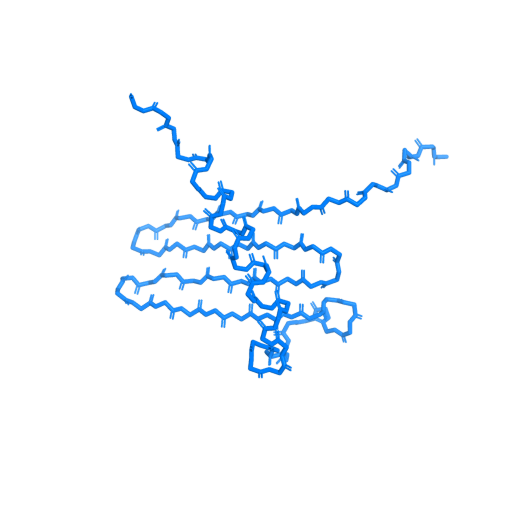LY A 1 75 ? 9.175 6.841 -2.982 1.00 96.81 75 GLY A CA 1
ATOM 610 C C . GLY A 1 75 ? 8.455 7.461 -4.174 1.00 96.81 75 GLY A C 1
ATOM 611 O O . GLY A 1 75 ? 8.684 8.626 -4.488 1.00 96.81 75 GLY A O 1
ATOM 612 N N . TRP A 1 76 ? 7.501 6.725 -4.744 1.00 96.56 76 TRP A N 1
ATOM 613 C CA . TRP A 1 76 ? 6.665 7.212 -5.837 1.00 96.56 76 TRP A CA 1
ATOM 614 C C . TRP A 1 76 ? 5.898 8.491 -5.469 1.00 96.56 76 TRP A C 1
ATOM 616 O O . TRP A 1 76 ? 5.923 9.452 -6.232 1.00 96.56 76 TRP A O 1
ATOM 626 N N . GLU A 1 77 ? 5.267 8.564 -4.288 1.00 94.44 77 GLU A N 1
ATOM 627 C CA . GLU A 1 77 ? 4.535 9.772 -3.868 1.00 94.44 77 GLU A CA 1
ATOM 628 C C . GLU A 1 77 ? 5.455 11.000 -3.852 1.00 94.44 77 GLU A C 1
ATOM 630 O O . GLU A 1 77 ? 5.049 12.063 -4.314 1.00 94.44 77 GLU A O 1
ATOM 635 N N . LYS A 1 78 ? 6.700 10.861 -3.372 1.00 93.62 78 LYS A N 1
ATOM 636 C CA . LYS A 1 78 ? 7.683 11.958 -3.358 1.00 93.62 78 LYS A CA 1
ATOM 637 C C . LYS A 1 78 ? 8.046 12.431 -4.764 1.00 93.62 78 LYS A C 1
ATOM 639 O O . LYS A 1 78 ? 8.201 13.630 -4.960 1.00 93.62 78 LYS A O 1
ATOM 644 N N . GLU A 1 79 ? 8.167 11.514 -5.721 1.00 92.81 79 GLU A N 1
ATOM 645 C CA . GLU A 1 79 ? 8.467 11.835 -7.123 1.00 92.81 79 GLU A CA 1
ATOM 646 C C . GLU A 1 79 ? 7.290 12.511 -7.839 1.00 92.81 79 GLU A C 1
ATOM 648 O O . GLU A 1 79 ? 7.498 13.289 -8.767 1.00 92.81 79 GLU A O 1
ATOM 653 N N . MET A 1 80 ? 6.055 12.239 -7.408 1.00 88.06 80 MET A N 1
ATOM 654 C CA . MET A 1 80 ? 4.842 12.799 -8.015 1.00 88.06 80 MET A CA 1
ATOM 655 C C . MET A 1 80 ? 4.417 14.154 -7.433 1.00 88.06 80 MET A C 1
ATOM 657 O O . MET A 1 80 ? 3.500 14.779 -7.972 1.00 88.06 80 MET A O 1
ATOM 661 N N . VAL A 1 81 ? 5.028 14.628 -6.339 1.00 74.75 81 VAL A N 1
ATOM 662 C CA . VAL A 1 81 ? 4.801 16.000 -5.858 1.00 74.75 81 VAL A CA 1
ATOM 663 C C . VAL A 1 8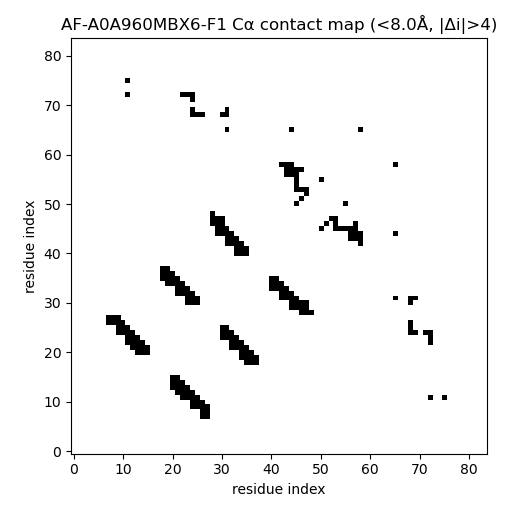1 ? 5.416 16.962 -6.883 1.00 74.75 81 VAL A C 1
ATOM 665 O O . VAL A 1 81 ? 6.629 16.916 -7.083 1.00 74.75 81 VAL A O 1
ATOM 668 N N . PRO A 1 82 ? 4.629 17.846 -7.531 1.00 65.25 82 PRO A N 1
ATOM 669 C CA . PRO A 1 82 ? 5.181 18.799 -8.485 1.00 65.25 82 PRO A CA 1
ATOM 670 C C . PRO A 1 82 ? 6.246 19.657 -7.804 1.00 65.25 82 PRO A C 1
ATOM 672 O O . PRO A 1 82 ? 6.000 20.192 -6.717 1.00 65.25 82 PRO A O 1
ATOM 675 N N . MET A 1 83 ? 7.407 19.812 -8.445 1.00 56.19 83 MET A N 1
ATOM 676 C CA . MET A 1 83 ? 8.340 20.877 -8.079 1.00 56.19 83 MET A CA 1
ATOM 677 C C . MET A 1 83 ? 7.574 22.204 -8.170 1.00 56.19 83 MET A C 1
ATOM 679 O O . MET A 1 83 ? 6.985 22.502 -9.210 1.00 56.19 83 MET A O 1
ATOM 683 N N . ARG A 1 84 ? 7.496 22.930 -7.053 1.00 51.78 84 ARG A N 1
ATOM 684 C CA . ARG A 1 84 ? 6.897 24.268 -6.991 1.00 51.78 84 ARG A CA 1
ATOM 685 C C . ARG A 1 84 ? 7.876 25.319 -7.479 1.00 51.78 84 ARG A C 1
ATOM 687 O O . ARG A 1 84 ? 9.081 25.148 -7.194 1.00 51.78 84 ARG A O 1
#